Protein AF-C1GND6-F1 (afdb_monomer)

Sequence (91 aa):
MAVSMPRYDQDRLGTIFRASPRQSDVIIVADAVTKQDGPRLAVTRGQVRGQAGSSRYLCSELSSNGRDIALSDYVGSQKDFQNEEYENYRK

Foldseek 3Di:
DCCVDPVNPVVVVVDDDDPQLLPDQEAEAEAADDPVCLLVVVVSVCSNVVDPPRNGYYHYDDHPPVPGDTVVRSVVVCVPPPPPVNVVVVD

pLDDT: mean 70.05, std 13.74, range [38.41, 88.88]

Nearest PDB structures (foldseek):
  1utb-assembly1_B-2  TM=3.482E-01  e=4.270E+00  Burkholderia sp. DNT
  5e3i-assembly1_B  TM=3.252E-01  e=5.215E+00  Acinetobacter baumannii
  6e4d-assembly1_A  TM=4.086E-01  e=7.278E+00  Mycobacterium tuberculosis

Secondary structure (DSSP, 8-state):
--TTSTTS-GGGGT----SSGGG-SEEEE-S---TTTHHHHHHHHHHHHTSTT---EEEEPPPTTS-S--HHHHHHHGGGTTTTTGGGG--

Radius of gyration: 15.03 Å; Cα contacts (8 Å, |Δi|>4): 77; chains: 1; bounding box: 36×27×42 Å

Structure (mmCIF, N/CA/C/O backbone):
data_AF-C1GND6-F1
#
_entry.id   AF-C1GND6-F1
#
loop_
_atom_site.group_PDB
_atom_site.id
_atom_site.type_symbol
_atom_site.label_atom_id
_atom_site.label_alt_id
_atom_site.label_comp_id
_atom_site.label_asym_id
_atom_site.label_entity_id
_atom_site.label_seq_id
_atom_site.pdbx_PDB_ins_code
_atom_site.Cartn_x
_atom_site.Cartn_y
_atom_site.Cartn_z
_atom_site.occupancy
_atom_site.B_iso_or_equiv
_atom_site.auth_seq_id
_atom_site.auth_comp_id
_atom_site.auth_asym_id
_atom_site.auth_atom_id
_atom_site.pdbx_PDB_model_num
ATOM 1 N N . MET A 1 1 ? 8.507 9.168 -7.824 1.00 75.12 1 MET A N 1
ATOM 2 C CA . MET A 1 1 ? 8.218 7.828 -8.384 1.00 75.12 1 MET A CA 1
ATOM 3 C C . MET A 1 1 ? 9.283 7.468 -9.414 1.00 75.12 1 MET A C 1
ATOM 5 O O . MET A 1 1 ? 9.149 7.836 -10.570 1.00 75.12 1 MET A O 1
ATOM 9 N N . ALA A 1 2 ? 10.369 6.819 -8.984 1.00 82.81 2 ALA A N 1
ATOM 10 C CA . ALA A 1 2 ? 11.448 6.376 -9.882 1.00 82.81 2 ALA A CA 1
ATOM 11 C C . ALA A 1 2 ? 11.282 4.912 -10.331 1.00 82.81 2 ALA A C 1
ATOM 13 O O . ALA A 1 2 ? 11.747 4.526 -11.397 1.00 82.81 2 ALA A O 1
ATOM 14 N N . VAL A 1 3 ? 10.590 4.116 -9.514 1.00 82.25 3 VAL A N 1
ATOM 15 C CA . VAL A 1 3 ? 10.405 2.668 -9.674 1.00 82.25 3 VAL A CA 1
ATOM 16 C C . VAL A 1 3 ? 9.373 2.285 -10.752 1.00 82.25 3 VAL A C 1
ATOM 18 O O . VAL A 1 3 ? 9.236 1.114 -11.052 1.00 82.25 3 VAL A O 1
ATOM 21 N N . SER A 1 4 ? 8.675 3.245 -11.366 1.00 82.38 4 SER A N 1
ATOM 22 C CA . SER A 1 4 ? 7.823 3.018 -12.548 1.00 82.38 4 SER A CA 1
ATOM 23 C C . SER A 1 4 ? 8.419 3.601 -13.840 1.00 82.38 4 SER A C 1
ATOM 25 O O . SER A 1 4 ? 7.759 3.638 -14.875 1.00 82.38 4 SER A O 1
ATOM 27 N N . MET A 1 5 ? 9.649 4.123 -13.788 1.00 85.56 5 MET A N 1
ATOM 28 C CA . MET A 1 5 ? 10.338 4.679 -14.957 1.00 85.56 5 MET A CA 1
ATOM 29 C C . MET A 1 5 ? 11.004 3.558 -15.770 1.00 85.56 5 MET A C 1
ATOM 31 O O . MET A 1 5 ? 11.368 2.544 -15.191 1.00 85.56 5 MET A O 1
ATOM 35 N N . PRO A 1 6 ? 11.313 3.745 -17.069 1.00 80.94 6 PRO A N 1
ATOM 36 C CA . PRO A 1 6 ? 11.814 2.670 -17.944 1.00 80.94 6 PRO A CA 1
ATOM 37 C C . PRO A 1 6 ? 13.072 1.940 -17.450 1.00 80.94 6 PRO A C 1
ATOM 39 O O . PRO A 1 6 ? 13.339 0.811 -17.845 1.00 80.94 6 PRO A O 1
ATOM 42 N N . ARG A 1 7 ? 13.878 2.590 -16.598 1.00 84.06 7 ARG A N 1
ATOM 43 C CA . ARG A 1 7 ? 15.054 1.961 -15.976 1.00 84.06 7 ARG A CA 1
ATOM 44 C C . ARG A 1 7 ? 14.686 0.876 -14.961 1.00 84.06 7 ARG A C 1
ATOM 46 O O . ARG A 1 7 ? 15.453 -0.065 -14.792 1.00 84.06 7 ARG A O 1
ATOM 53 N N . TYR A 1 8 ? 13.547 1.024 -14.298 1.00 78.25 8 TYR A N 1
ATOM 54 C CA . TYR A 1 8 ? 13.008 0.116 -13.297 1.00 78.25 8 TYR A CA 1
ATOM 55 C C . TYR A 1 8 ? 11.557 -0.147 -13.684 1.00 78.25 8 TYR A C 1
ATOM 57 O O . TYR A 1 8 ? 10.648 0.531 -13.232 1.00 78.25 8 TYR A O 1
ATOM 65 N N . ASP A 1 9 ? 11.353 -1.062 -14.621 1.00 79.56 9 ASP A N 1
ATOM 66 C CA . ASP A 1 9 ? 10.026 -1.331 -15.156 1.00 79.56 9 ASP A CA 1
ATOM 67 C C . ASP A 1 9 ? 9.260 -2.292 -14.233 1.00 79.56 9 ASP A C 1
ATOM 69 O O . ASP A 1 9 ? 9.483 -3.506 -14.248 1.00 79.56 9 ASP A O 1
ATOM 73 N N . GLN A 1 10 ? 8.382 -1.741 -13.395 1.00 83.12 10 GLN A N 1
ATOM 74 C CA . GLN A 1 10 ? 7.512 -2.513 -12.504 1.00 83.12 10 GLN A CA 1
ATOM 75 C C . GLN A 1 10 ? 6.549 -3.445 -13.246 1.00 83.12 10 GLN A C 1
ATOM 77 O O . GLN A 1 10 ? 6.236 -4.521 -12.720 1.00 83.12 10 GLN A O 1
ATOM 82 N N . ASP A 1 11 ? 6.138 -3.095 -14.469 1.00 83.19 11 ASP A N 1
ATOM 83 C CA . ASP A 1 11 ? 5.250 -3.944 -15.266 1.00 83.19 11 ASP A CA 1
ATOM 84 C C . ASP A 1 11 ? 5.961 -5.242 -15.664 1.00 83.19 11 ASP A C 1
ATOM 86 O O . ASP A 1 11 ? 5.336 -6.303 -15.739 1.00 83.19 11 ASP A O 1
ATOM 90 N N . ARG A 1 12 ? 7.295 -5.215 -15.786 1.00 82.44 12 ARG A N 1
ATOM 91 C CA . ARG A 1 12 ? 8.107 -6.417 -16.020 1.00 82.44 12 ARG A CA 1
ATOM 92 C C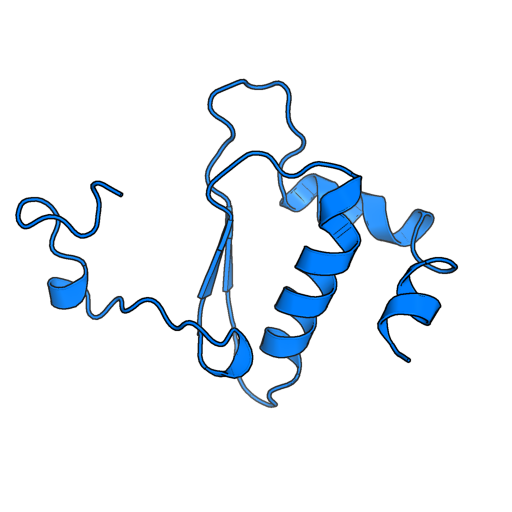 . ARG A 1 12 ? 8.054 -7.416 -14.864 1.00 82.44 12 ARG A C 1
ATOM 94 O O . ARG A 1 12 ? 8.217 -8.613 -15.087 1.00 82.44 12 ARG A O 1
ATOM 101 N N . LEU A 1 13 ? 7.836 -6.939 -13.639 1.00 83.38 13 LEU A N 1
ATOM 102 C CA . LEU A 1 13 ? 7.664 -7.769 -12.443 1.00 83.38 13 LEU A CA 1
ATOM 103 C C . LEU A 1 13 ? 6.184 -8.098 -12.173 1.00 83.38 13 LEU A C 1
ATOM 105 O O . LEU A 1 13 ? 5.870 -8.692 -11.144 1.00 83.38 13 LEU A O 1
ATOM 109 N N . GLY A 1 14 ? 5.268 -7.697 -13.063 1.00 84.25 14 GLY A N 1
ATOM 110 C CA . GLY A 1 14 ? 3.823 -7.874 -12.896 1.00 84.25 14 GLY A CA 1
ATOM 111 C C . GLY A 1 14 ? 3.222 -7.027 -11.770 1.00 84.25 14 GLY A C 1
ATOM 112 O O . GLY A 1 14 ? 2.125 -7.319 -11.297 1.00 84.25 14 GLY A O 1
ATOM 113 N N . THR A 1 15 ? 3.935 -5.996 -11.307 1.00 87.31 15 THR A N 1
ATOM 114 C CA . THR A 1 15 ? 3.504 -5.154 -10.187 1.00 87.31 15 THR A CA 1
ATOM 115 C C . THR A 1 15 ? 2.761 -3.935 -10.714 1.00 87.31 15 THR A C 1
ATOM 117 O O . THR A 1 15 ? 3.361 -3.070 -11.336 1.00 87.31 15 THR A O 1
ATOM 120 N N . ILE A 1 16 ? 1.459 -3.846 -10.430 1.00 88.00 16 ILE A N 1
ATOM 121 C CA . ILE A 1 16 ? 0.593 -2.765 -10.918 1.00 88.00 16 ILE A CA 1
ATOM 122 C C . ILE A 1 16 ? -0.077 -2.076 -9.731 1.00 88.00 16 ILE A C 1
ATOM 124 O O . ILE A 1 16 ? -0.749 -2.722 -8.923 1.00 88.00 16 ILE A O 1
ATOM 128 N N . PHE A 1 17 ? 0.045 -0.750 -9.645 1.00 88.31 17 PHE A N 1
ATOM 129 C CA . PHE A 1 17 ? -0.659 0.022 -8.625 1.00 88.31 17 PHE A CA 1
ATOM 130 C C . PHE A 1 17 ? -2.172 0.015 -8.876 1.00 88.31 17 PHE A C 1
ATOM 132 O O . PHE A 1 17 ? -2.654 0.360 -9.956 1.00 88.31 17 PHE A O 1
ATOM 139 N N . ARG A 1 18 ? -2.941 -0.364 -7.851 1.00 88.88 18 ARG A N 1
ATOM 140 C CA . ARG A 1 18 ? -4.409 -0.325 -7.861 1.00 88.88 18 ARG A CA 1
ATOM 141 C C . ARG A 1 18 ? -4.881 0.834 -6.994 1.00 88.88 18 ARG A C 1
ATOM 143 O O . ARG A 1 18 ? -4.479 0.945 -5.842 1.00 88.88 18 ARG A O 1
ATOM 150 N N . ALA A 1 19 ? -5.782 1.656 -7.528 1.00 88.00 19 ALA A N 1
ATOM 151 C CA . ALA A 1 19 ? -6.356 2.780 -6.785 1.00 88.00 19 ALA A CA 1
ATOM 152 C C . ALA A 1 19 ? -7.241 2.324 -5.611 1.00 88.00 19 ALA A C 1
ATOM 154 O O . ALA A 1 19 ? -7.375 3.029 -4.616 1.00 88.00 19 ALA A O 1
ATOM 155 N N . SER A 1 2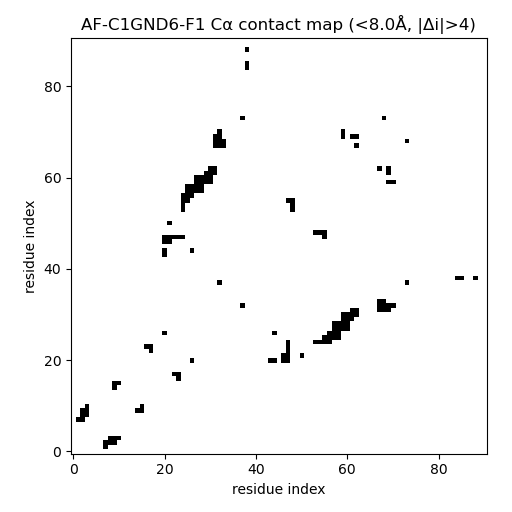0 ? -7.859 1.144 -5.728 1.00 88.31 20 SER A N 1
ATOM 156 C CA . SER A 1 20 ? -8.704 0.586 -4.678 1.00 88.31 20 SER A CA 1
ATOM 157 C C . SER A 1 20 ? -7.927 -0.419 -3.821 1.00 88.31 20 SER A C 1
ATOM 159 O O . SER A 1 20 ? -7.495 -1.444 -4.358 1.00 88.31 20 SER A O 1
ATOM 161 N N . PRO A 1 21 ? -7.863 -0.230 -2.488 1.00 83.75 21 PRO A N 1
ATOM 162 C CA . PRO A 1 21 ? -7.259 -1.196 -1.568 1.00 83.75 21 PRO A CA 1
ATOM 163 C C . PRO A 1 21 ? -7.940 -2.567 -1.633 1.00 83.75 21 PRO A C 1
ATOM 165 O O . PRO A 1 21 ? -7.340 -3.614 -1.419 1.00 83.75 21 PRO A O 1
ATOM 168 N N . ARG A 1 22 ? -9.229 -2.606 -1.980 1.00 83.38 22 ARG A N 1
ATOM 169 C CA . ARG A 1 22 ? -9.968 -3.868 -2.095 1.00 83.38 22 ARG A CA 1
ATOM 170 C C . ARG A 1 22 ? -9.400 -4.759 -3.198 1.00 83.38 22 ARG A C 1
ATOM 172 O O . ARG A 1 22 ? -9.444 -5.970 -3.048 1.00 83.38 22 ARG A O 1
ATOM 179 N N . GLN A 1 23 ? -8.845 -4.175 -4.253 1.00 85.56 23 GLN A N 1
ATOM 180 C CA . GLN A 1 23 ? -8.292 -4.900 -5.398 1.00 85.56 23 GLN A CA 1
ATOM 181 C C . GLN A 1 23 ? -6.766 -5.084 -5.324 1.00 85.56 23 GLN A C 1
ATOM 183 O O . GLN A 1 23 ? -6.193 -5.652 -6.248 1.00 85.56 23 GLN A O 1
ATOM 188 N N . SER A 1 24 ? -6.096 -4.568 -4.286 1.00 84.25 24 SER A N 1
ATOM 189 C CA . SER A 1 24 ? -4.636 -4.626 -4.151 1.00 84.25 24 SER A CA 1
ATOM 190 C C . SER A 1 24 ? -4.188 -5.752 -3.224 1.00 84.25 24 SER A C 1
ATOM 192 O O . SER A 1 24 ? -4.678 -5.846 -2.096 1.00 84.25 24 SER A O 1
ATOM 194 N N . ASP A 1 25 ? -3.189 -6.528 -3.639 1.00 83.94 25 ASP A N 1
ATOM 195 C CA . ASP A 1 25 ? -2.622 -7.620 -2.832 1.00 83.94 25 ASP A CA 1
ATOM 196 C C . ASP A 1 25 ? -1.621 -7.148 -1.775 1.00 83.94 25 ASP A C 1
ATOM 198 O O . ASP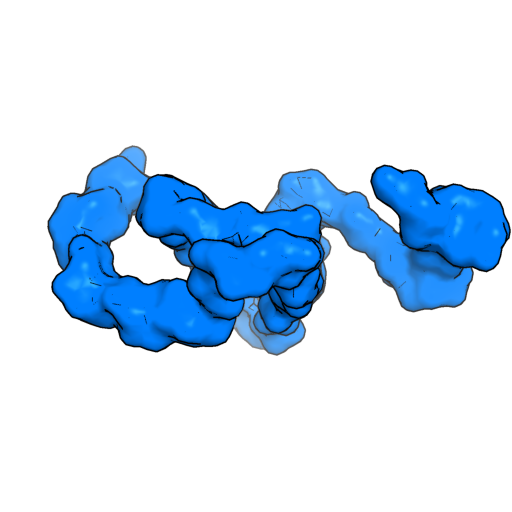 A 1 25 ? -1.457 -7.774 -0.725 1.00 83.94 25 ASP A O 1
ATOM 202 N N . VAL A 1 26 ? -0.974 -6.014 -2.035 1.00 83.88 26 VAL A N 1
ATOM 203 C CA . VAL A 1 26 ? 0.036 -5.417 -1.163 1.00 83.88 26 VAL A CA 1
ATOM 204 C C . VAL A 1 26 ? -0.293 -3.944 -0.948 1.00 83.88 26 VAL A C 1
ATOM 206 O O . VAL A 1 26 ? -0.634 -3.239 -1.897 1.00 83.88 26 VAL A O 1
ATOM 209 N N . ILE A 1 27 ? -0.173 -3.475 0.295 1.00 85.31 27 ILE A N 1
ATOM 210 C CA . ILE A 1 27 ? -0.109 -2.042 0.608 1.00 85.31 27 ILE A CA 1
ATOM 211 C C . ILE A 1 27 ? 1.356 -1.688 0.848 1.00 85.31 27 ILE A C 1
ATOM 213 O O . ILE A 1 27 ? 2.008 -2.317 1.683 1.00 85.31 27 ILE A O 1
ATOM 217 N N . ILE A 1 28 ? 1.844 -0.663 0.151 1.00 86.25 28 ILE A N 1
ATOM 218 C CA . ILE A 1 28 ? 3.154 -0.059 0.398 1.00 86.25 28 ILE A CA 1
ATOM 219 C C . ILE A 1 28 ? 2.925 1.298 1.060 1.00 86.25 28 ILE A C 1
ATOM 221 O O . ILE A 1 28 ? 2.210 2.139 0.517 1.00 86.25 28 ILE A O 1
ATOM 225 N N . VAL A 1 29 ? 3.515 1.502 2.235 1.00 81.19 29 VAL A N 1
ATOM 226 C CA . VAL A 1 29 ? 3.543 2.799 2.919 1.00 81.19 29 VAL A CA 1
ATOM 227 C C . VAL A 1 29 ? 4.914 3.412 2.667 1.00 81.19 29 VAL A C 1
ATOM 229 O O . VAL A 1 29 ? 5.908 2.930 3.204 1.00 81.19 29 VAL A O 1
ATOM 232 N N . ALA A 1 30 ? 4.955 4.412 1.789 1.00 80.81 30 ALA A N 1
ATOM 233 C CA . ALA A 1 30 ? 6.186 4.985 1.244 1.00 80.81 30 ALA A CA 1
ATOM 234 C C . ALA A 1 30 ? 6.505 6.374 1.826 1.00 80.81 30 ALA A C 1
ATOM 236 O O . ALA A 1 30 ? 6.839 7.289 1.079 1.00 80.81 30 ALA A O 1
ATOM 237 N N . ASP A 1 31 ? 6.333 6.535 3.140 1.00 77.62 31 ASP A N 1
ATOM 238 C CA . ASP A 1 31 ? 6.844 7.660 3.930 1.00 77.62 31 ASP A CA 1
ATOM 239 C C . ASP A 1 31 ? 6.650 7.366 5.431 1.00 77.62 31 ASP A C 1
ATOM 241 O O . ASP A 1 31 ? 6.078 6.343 5.828 1.00 77.62 31 ASP A O 1
ATOM 245 N N . ALA A 1 32 ? 7.092 8.300 6.262 1.00 76.69 32 ALA A N 1
ATOM 246 C CA . ALA A 1 32 ? 6.723 8.429 7.656 1.00 76.69 32 ALA A CA 1
ATOM 247 C C . ALA A 1 32 ? 5.204 8.373 7.886 1.00 76.69 32 ALA A C 1
ATOM 249 O O . ALA A 1 32 ? 4.422 9.025 7.194 1.00 76.69 32 ALA A O 1
ATOM 250 N N . VAL A 1 33 ? 4.789 7.647 8.926 1.00 74.50 33 VAL A N 1
ATOM 251 C CA . VAL A 1 33 ? 3.393 7.613 9.376 1.00 74.50 33 VAL A CA 1
ATOM 252 C C . VAL A 1 33 ? 3.267 8.405 10.662 1.00 74.50 33 VAL A C 1
ATOM 254 O O . VAL A 1 33 ? 3.903 8.082 11.667 1.00 74.50 33 VAL A O 1
ATOM 257 N N . THR A 1 34 ? 2.422 9.434 10.647 1.00 72.75 34 THR A N 1
ATOM 258 C CA . THR A 1 34 ? 2.140 10.216 11.850 1.00 72.75 34 THR A CA 1
ATOM 259 C C . THR A 1 34 ? 1.032 9.571 12.680 1.00 72.75 34 THR A C 1
ATOM 261 O O . THR A 1 34 ? 0.240 8.756 12.197 1.00 72.75 34 THR A O 1
ATOM 264 N N . LYS A 1 35 ? 0.914 9.989 13.946 1.00 74.44 35 LYS A N 1
ATOM 265 C CA . LYS A 1 35 ? -0.146 9.504 14.842 1.00 74.44 35 LYS A CA 1
ATOM 266 C C . LYS A 1 35 ? -1.563 9.791 14.315 1.00 74.44 35 LYS A C 1
ATOM 268 O O . LYS A 1 35 ? -2.508 9.071 14.618 1.00 74.44 35 LYS A O 1
ATOM 273 N N . GLN A 1 36 ? -1.708 10.813 13.477 1.00 78.19 36 GLN A N 1
ATOM 274 C CA . GLN A 1 36 ? -2.989 11.192 12.890 1.00 78.19 36 GLN A CA 1
ATOM 275 C C . GLN A 1 36 ? -3.395 10.304 11.699 1.00 78.19 36 GLN A C 1
ATOM 277 O O . GLN A 1 36 ? -4.581 10.177 11.401 1.00 78.19 36 GLN A O 1
ATOM 282 N N . ASP A 1 37 ? -2.439 9.655 11.029 1.00 80.25 37 ASP A N 1
ATOM 283 C CA . ASP A 1 37 ? -2.706 8.804 9.859 1.00 80.25 37 ASP A CA 1
ATOM 284 C C . ASP A 1 37 ? -3.119 7.379 10.237 1.00 80.25 37 ASP A C 1
ATOM 286 O O . ASP A 1 37 ? -3.688 6.640 9.429 1.00 80.25 37 ASP A O 1
ATOM 290 N N . GLY A 1 38 ? -2.885 7.010 11.495 1.00 77.12 38 GLY A N 1
ATOM 291 C CA . GLY A 1 38 ? -3.195 5.701 12.050 1.00 77.12 38 GLY A CA 1
ATOM 292 C C . GLY A 1 38 ? -4.581 5.147 11.725 1.00 77.12 38 GLY A C 1
ATOM 293 O O . GLY A 1 38 ? -4.660 4.034 11.191 1.00 77.12 38 GLY A O 1
ATOM 294 N N . PRO A 1 39 ? -5.666 5.899 11.997 1.00 76.00 39 PRO A N 1
ATOM 295 C CA . PRO A 1 39 ? -7.024 5.461 11.693 1.00 76.00 39 PRO A CA 1
ATOM 296 C C . PRO A 1 39 ? -7.227 5.163 10.204 1.00 76.00 39 PRO A C 1
ATOM 298 O O . PRO A 1 39 ? -7.761 4.113 9.844 1.00 76.00 39 PRO A O 1
ATOM 301 N N . ARG A 1 40 ? -6.725 6.029 9.314 1.00 81.50 40 ARG A N 1
ATOM 302 C CA . ARG A 1 40 ? -6.860 5.853 7.857 1.00 81.50 40 ARG A CA 1
ATOM 303 C C . ARG A 1 40 ? -6.139 4.601 7.372 1.00 81.50 40 ARG A C 1
ATOM 305 O O . ARG A 1 40 ? -6.661 3.857 6.536 1.00 81.50 40 ARG A O 1
ATOM 312 N N . LEU A 1 41 ? -4.956 4.336 7.919 1.00 79.62 41 LEU A N 1
ATOM 313 C CA . LEU A 1 41 ? -4.140 3.189 7.537 1.00 79.62 41 LEU A CA 1
ATOM 314 C C . LEU A 1 41 ? -4.760 1.871 8.009 1.00 79.62 41 LEU A C 1
ATOM 316 O O . LEU A 1 41 ? -4.737 0.871 7.289 1.00 79.62 41 LEU A O 1
ATOM 320 N N . ALA A 1 42 ? -5.396 1.881 9.177 1.00 77.88 42 ALA A N 1
ATOM 321 C CA . ALA A 1 42 ? -6.131 0.736 9.683 1.00 77.88 42 ALA A CA 1
ATOM 322 C C . ALA A 1 42 ? -7.418 0.452 8.907 1.00 77.88 42 ALA A C 1
ATOM 324 O O . ALA A 1 42 ? -7.674 -0.710 8.595 1.00 77.88 42 ALA A O 1
ATOM 325 N N . VAL A 1 43 ? -8.178 1.483 8.518 1.00 81.88 43 VAL A N 1
ATOM 326 C CA . VAL A 1 43 ? -9.330 1.324 7.615 1.00 81.88 43 VAL A CA 1
ATOM 327 C C . VAL A 1 43 ? -8.875 0.726 6.285 1.00 81.88 43 VAL A C 1
ATOM 329 O O . VAL A 1 43 ? -9.453 -0.255 5.822 1.00 81.88 43 VAL A O 1
ATOM 332 N N . THR A 1 44 ? -7.794 1.245 5.704 1.00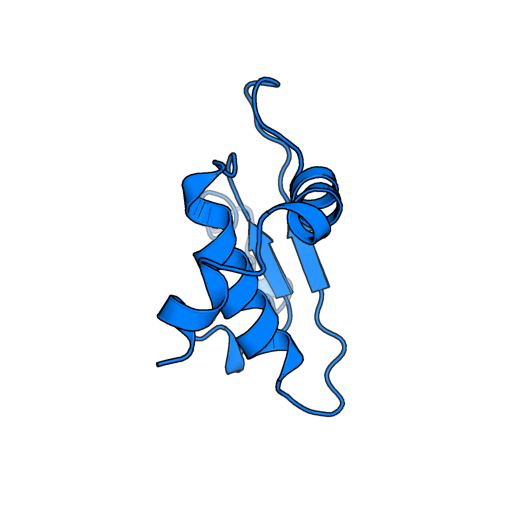 83.00 44 THR A N 1
ATOM 333 C CA . THR A 1 44 ? -7.222 0.740 4.444 1.00 83.00 44 THR A CA 1
ATOM 334 C C . THR A 1 44 ? -6.789 -0.725 4.574 1.00 83.00 44 THR A C 1
ATOM 336 O O . THR A 1 44 ? -7.178 -1.569 3.765 1.00 83.00 44 THR A O 1
ATOM 339 N N . ARG A 1 45 ? -6.072 -1.077 5.651 1.00 78.38 45 ARG A N 1
ATOM 340 C CA . ARG A 1 45 ? -5.699 -2.466 5.974 1.00 78.38 45 ARG A CA 1
ATOM 341 C C . ARG A 1 45 ? -6.924 -3.353 6.215 1.00 78.38 45 ARG A C 1
ATOM 343 O O . ARG A 1 45 ? -6.907 -4.524 5.845 1.00 78.38 45 ARG A O 1
ATOM 350 N N . GLY A 1 46 ? -7.980 -2.818 6.821 1.00 77.62 46 GLY A N 1
ATOM 351 C CA . GLY A 1 46 ? -9.255 -3.498 7.040 1.00 77.62 46 GLY A CA 1
ATOM 352 C C . GLY A 1 46 ? -9.990 -3.789 5.733 1.00 77.62 46 GLY A C 1
ATOM 353 O O . GLY A 1 46 ? -10.456 -4.906 5.537 1.00 77.62 46 GLY A O 1
ATOM 354 N N . GLN A 1 47 ? -10.016 -2.837 4.796 1.00 77.12 47 GLN A N 1
ATOM 355 C CA . GLN A 1 47 ? -10.570 -3.037 3.450 1.00 77.12 47 GLN A CA 1
ATOM 356 C C . GLN A 1 47 ? -9.821 -4.121 2.671 1.00 77.12 47 GLN A C 1
ATOM 358 O O . GLN A 1 47 ? -10.433 -4.848 1.888 1.00 77.12 47 GLN A O 1
ATOM 363 N N . VAL A 1 48 ? -8.514 -4.245 2.913 1.00 73.88 48 VAL A N 1
ATOM 364 C CA . VAL A 1 48 ? -7.681 -5.318 2.367 1.00 73.88 48 VAL A CA 1
ATOM 365 C C . VAL A 1 48 ? -7.980 -6.661 3.043 1.00 73.88 48 VAL A C 1
ATOM 367 O O . VAL A 1 48 ? -8.207 -7.664 2.374 1.00 73.88 48 VAL A O 1
ATOM 370 N N . ARG A 1 49 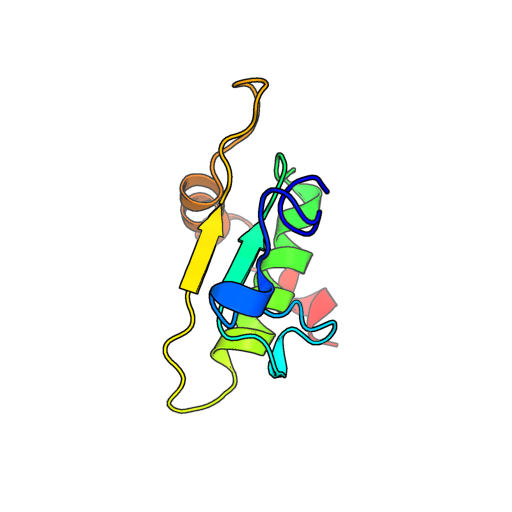? -8.030 -6.709 4.378 1.00 69.38 49 ARG A N 1
ATOM 371 C CA . ARG A 1 49 ? -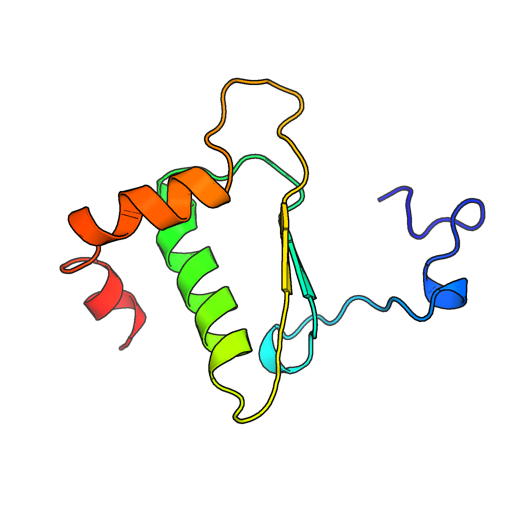8.295 -7.950 5.131 1.00 69.38 49 ARG A CA 1
ATOM 372 C C . ARG A 1 49 ? -9.730 -8.456 5.023 1.00 69.38 49 ARG A C 1
ATOM 374 O O . ARG A 1 49 ? -9.963 -9.638 5.240 1.00 69.38 49 ARG A O 1
ATOM 381 N N . GLY A 1 50 ? -10.680 -7.580 4.712 1.00 67.88 50 GLY A N 1
ATOM 382 C CA . GLY A 1 50 ? -12.105 -7.901 4.643 1.00 67.88 50 GLY A CA 1
ATOM 383 C C . GLY A 1 50 ? -12.495 -8.830 3.493 1.00 67.88 50 GLY A C 1
ATOM 384 O O . GLY A 1 50 ? -13.648 -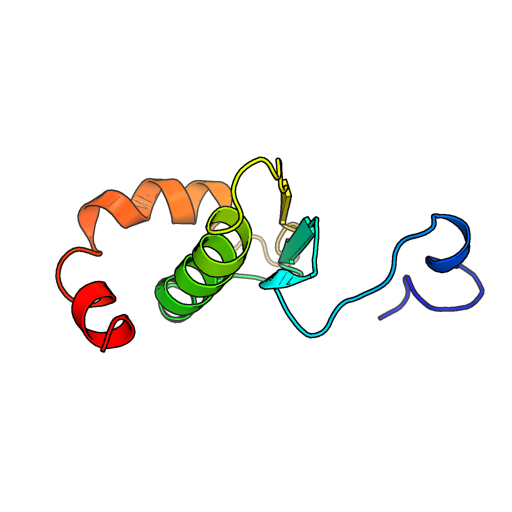9.245 3.426 1.00 67.88 50 GLY A O 1
ATOM 385 N N . GLN A 1 51 ? -11.571 -9.174 2.591 1.00 64.31 51 GLN A N 1
ATOM 386 C CA . GLN A 1 51 ? -11.820 -10.196 1.580 1.00 64.31 51 GLN A CA 1
ATOM 387 C C . GLN A 1 51 ? -11.373 -11.565 2.085 1.00 64.31 51 GLN A C 1
ATOM 389 O O . GLN A 1 51 ? -10.187 -11.814 2.309 1.00 64.31 51 GLN A O 1
ATOM 394 N N . ALA A 1 52 ? -12.352 -12.453 2.261 1.00 59.41 52 ALA A N 1
ATOM 395 C CA . ALA A 1 52 ? -12.132 -13.823 2.695 1.00 59.41 52 ALA A CA 1
ATOM 396 C C . ALA A 1 52 ? -11.115 -14.543 1.787 1.00 59.41 52 ALA A C 1
ATOM 398 O O . ALA A 1 52 ? -11.166 -14.428 0.565 1.00 59.41 52 ALA A O 1
ATOM 399 N N . GLY A 1 53 ? -10.183 -15.280 2.399 1.00 61.28 53 GLY A N 1
ATOM 400 C CA . GLY A 1 53 ? -9.215 -16.131 1.696 1.00 61.28 53 GLY A CA 1
ATOM 401 C C . GLY A 1 53 ? -7.981 -15.428 1.118 1.00 61.28 53 GLY A C 1
ATOM 402 O O . GLY A 1 53 ? -7.114 -16.107 0.577 1.00 61.28 53 GLY A O 1
ATOM 403 N N . SER A 1 54 ? -7.850 -14.103 1.244 1.00 57.44 54 SER A N 1
ATOM 404 C CA . SER A 1 54 ? -6.720 -13.365 0.660 1.00 57.44 54 SER A CA 1
ATOM 405 C C . SER A 1 54 ? -5.627 -13.070 1.696 1.00 57.44 54 SER A C 1
ATOM 407 O O . SER A 1 54 ? -5.817 -12.240 2.588 1.00 57.44 54 SER A O 1
ATOM 409 N N . SER A 1 55 ? -4.462 -13.719 1.576 1.00 57.03 55 SER A N 1
ATOM 410 C CA . SER A 1 55 ? -3.259 -13.342 2.335 1.00 57.03 55 SER A CA 1
ATOM 411 C C . SER A 1 55 ? -2.627 -12.119 1.679 1.00 57.03 55 SER A C 1
ATOM 413 O O . SER A 1 55 ? -2.088 -12.213 0.580 1.00 57.03 55 SER A O 1
ATOM 415 N N . ARG A 1 56 ? -2.746 -10.958 2.328 1.00 70.56 56 ARG A N 1
ATOM 416 C CA . ARG A 1 56 ? -2.323 -9.671 1.767 1.00 70.56 56 ARG A CA 1
ATOM 417 C C . ARG A 1 56 ? -1.308 -8.978 2.662 1.00 70.56 56 ARG A C 1
ATOM 419 O O . ARG A 1 56 ? -1.475 -8.929 3.886 1.00 70.56 56 ARG A O 1
ATOM 426 N N . TYR A 1 57 ? -0.240 -8.488 2.041 1.00 71.06 57 TYR A N 1
ATOM 427 C CA . TYR A 1 57 ? 0.976 -8.051 2.722 1.00 71.06 57 TYR A CA 1
ATOM 428 C C . TYR A 1 57 ? 0.999 -6.535 2.917 1.00 71.06 57 TYR A C 1
ATOM 430 O O . TYR A 1 57 ? 0.468 -5.766 2.117 1.00 71.06 57 TYR A O 1
ATOM 438 N N . LEU A 1 58 ? 1.628 -6.109 4.009 1.00 69.38 58 LEU A N 1
ATOM 439 C CA . LEU A 1 58 ? 1.905 -4.707 4.290 1.00 69.38 58 LEU A CA 1
ATOM 440 C C . LEU A 1 58 ? 3.417 -4.533 4.265 1.00 69.38 58 LEU A C 1
ATOM 442 O O . LEU A 1 58 ? 4.115 -5.171 5.051 1.00 69.38 58 LEU A O 1
ATOM 446 N N . CYS A 1 59 ? 3.900 -3.702 3.351 1.00 69.75 59 CYS A N 1
ATOM 447 C CA . CYS A 1 59 ? 5.304 -3.345 3.241 1.00 69.75 59 CYS A CA 1
ATOM 448 C C . CYS A 1 59 ? 5.458 -1.877 3.649 1.00 69.75 59 CYS A C 1
ATOM 450 O O . CYS A 1 59 ? 4.691 -1.024 3.199 1.00 69.75 59 CYS A O 1
ATOM 452 N N . SER A 1 60 ? 6.414 -1.578 4.520 1.00 70.31 60 SER A N 1
ATOM 453 C CA . SER A 1 60 ? 6.754 -0.205 4.897 1.00 70.31 60 SER A CA 1
ATOM 454 C C . SER A 1 60 ? 8.143 0.120 4.383 1.00 70.31 60 SER A C 1
ATOM 456 O O . SER A 1 60 ? 9.081 -0.629 4.665 1.00 70.31 60 SER A O 1
ATOM 458 N N . GLU A 1 61 ? 8.285 1.238 3.682 1.00 67.38 61 GLU A N 1
ATOM 459 C CA . GLU A 1 61 ? 9.606 1.797 3.422 1.00 67.38 61 GLU A CA 1
ATOM 460 C C . GLU A 1 61 ? 10.093 2.537 4.676 1.00 67.38 61 GLU A C 1
ATOM 462 O O . GLU A 1 61 ? 9.310 3.153 5.402 1.00 67.38 61 GLU A O 1
ATOM 467 N N . LEU A 1 62 ? 11.383 2.404 4.990 1.00 61.53 62 LEU A N 1
ATOM 468 C CA . LEU A 1 62 ? 11.984 3.046 6.158 1.00 61.53 62 LEU A CA 1
ATOM 469 C C . LEU A 1 62 ? 12.009 4.567 5.957 1.00 61.53 62 LEU A C 1
ATOM 471 O O . LEU A 1 62 ? 12.470 5.040 4.919 1.00 61.53 62 LEU A O 1
ATOM 475 N N . SER A 1 63 ? 11.558 5.321 6.967 1.00 63.41 63 SER A N 1
ATOM 476 C CA . SER A 1 63 ? 11.657 6.787 6.973 1.00 63.41 63 SER A CA 1
ATOM 477 C C . SER A 1 63 ? 13.116 7.203 6.783 1.00 63.41 63 SER A C 1
ATOM 479 O O . SER A 1 63 ? 13.996 6.801 7.550 1.00 63.41 63 SER A O 1
ATOM 481 N N . SER A 1 64 ? 13.374 8.052 5.785 1.00 63.56 64 SER A N 1
ATOM 482 C CA . SER A 1 64 ? 14.704 8.606 5.496 1.00 63.56 64 SER A CA 1
ATOM 483 C C . SER A 1 64 ? 15.266 9.465 6.633 1.00 63.56 64 SER A C 1
ATOM 485 O O . SER A 1 64 ? 16.444 9.814 6.624 1.00 63.56 64 SER A O 1
ATOM 487 N N . ASN A 1 65 ? 14.430 9.818 7.613 1.00 63.81 65 ASN A N 1
ATOM 488 C CA . ASN A 1 65 ? 14.709 10.872 8.581 1.00 63.81 65 ASN A CA 1
ATOM 489 C C . ASN A 1 65 ? 15.014 10.313 9.976 1.00 63.81 65 ASN A C 1
ATOM 491 O O . ASN A 1 65 ? 15.426 11.072 10.852 1.00 63.81 65 ASN A O 1
ATOM 495 N N . GLY A 1 66 ? 14.753 9.019 10.209 1.00 59.25 66 GLY A N 1
ATOM 4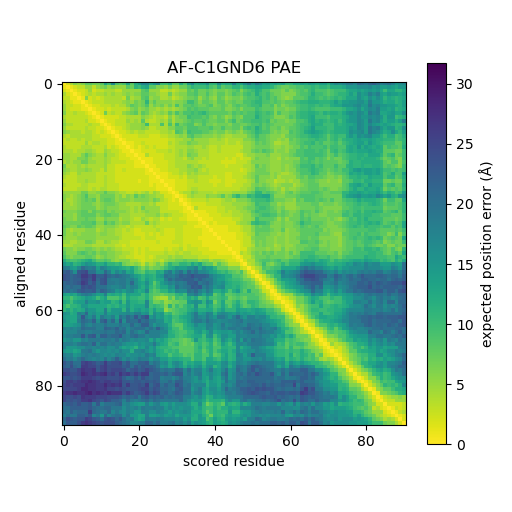96 C CA . GLY A 1 66 ? 14.950 8.336 11.494 1.00 59.25 66 GLY A CA 1
ATOM 497 C C . GLY A 1 66 ? 14.120 8.876 12.668 1.00 59.25 66 GLY A C 1
ATOM 498 O O . GLY A 1 66 ? 14.330 8.450 13.799 1.00 59.25 66 GLY A O 1
ATOM 499 N N . ARG A 1 67 ? 13.204 9.825 12.431 1.00 56.41 67 ARG A N 1
ATOM 500 C CA . ARG A 1 67 ? 12.378 10.470 13.469 1.00 56.41 67 ARG A CA 1
ATOM 501 C C . ARG A 1 67 ? 10.962 9.909 13.562 1.00 56.41 67 ARG A C 1
ATOM 503 O O . ARG A 1 67 ? 10.225 10.291 14.466 1.00 56.41 67 ARG A O 1
ATOM 510 N N . ASP A 1 68 ? 10.607 8.996 12.666 1.00 57.81 68 ASP A N 1
ATOM 511 C CA . ASP A 1 68 ? 9.242 8.509 12.517 1.00 57.81 68 ASP A CA 1
ATOM 512 C C . ASP A 1 68 ? 9.130 7.041 12.920 1.00 57.81 68 ASP A C 1
ATOM 514 O O . ASP A 1 68 ? 10.037 6.237 12.700 1.00 57.81 68 ASP A O 1
ATOM 518 N N . ILE A 1 69 ? 8.000 6.714 13.542 1.00 56.69 69 ILE A N 1
ATOM 519 C CA . ILE A 1 69 ? 7.713 5.403 14.120 1.00 56.69 69 ILE A CA 1
ATOM 520 C C . ILE A 1 69 ? 7.544 4.402 12.971 1.00 56.69 69 ILE A C 1
ATOM 522 O O . ILE A 1 69 ? 6.755 4.641 12.053 1.00 56.69 69 ILE A O 1
ATOM 526 N N . ALA A 1 70 ? 8.264 3.276 13.008 1.00 57.22 70 ALA A N 1
ATOM 527 C CA . ALA A 1 70 ? 8.089 2.235 12.005 1.00 57.22 70 ALA A CA 1
ATOM 528 C C . ALA A 1 70 ? 6.638 1.732 12.031 1.00 57.22 70 ALA A C 1
ATOM 530 O O . ALA A 1 70 ? 6.023 1.603 13.091 1.00 57.22 70 ALA A O 1
ATOM 531 N N . LEU A 1 71 ? 6.066 1.423 10.865 1.00 61.69 71 LEU A N 1
ATOM 532 C CA . LEU A 1 71 ? 4.672 0.979 10.760 1.00 61.69 71 LEU A CA 1
ATOM 533 C C . LEU A 1 71 ? 4.364 -0.228 11.670 1.00 61.69 71 LEU A C 1
ATOM 535 O O . LEU A 1 71 ? 3.259 -0.348 12.201 1.00 61.69 71 LEU A O 1
ATOM 539 N N . SER A 1 72 ? 5.347 -1.114 11.860 1.00 57.81 72 SER A N 1
ATOM 540 C CA . SER A 1 72 ? 5.286 -2.232 12.809 1.00 57.81 72 SER A CA 1
ATOM 541 C C . SER A 1 72 ? 5.000 -1.768 14.234 1.00 57.81 72 SER A C 1
ATOM 543 O O . SER A 1 72 ? 4.119 -2.312 14.902 1.00 57.81 72 SER A O 1
ATOM 545 N N . ASP A 1 73 ? 5.701 -0.728 14.664 1.00 56.91 73 ASP A N 1
ATOM 546 C CA . ASP A 1 73 ? 5.667 -0.185 16.018 1.00 56.91 73 ASP A CA 1
ATOM 547 C C . ASP A 1 73 ? 4.358 0.586 16.229 1.00 56.91 73 ASP A C 1
ATOM 549 O O . ASP A 1 73 ? 3.733 0.520 17.291 1.00 56.91 73 ASP A O 1
ATOM 553 N N . TYR A 1 74 ? 3.861 1.218 15.162 1.00 59.62 74 TYR A N 1
ATOM 554 C CA . TYR A 1 74 ? 2.570 1.892 15.147 1.00 59.62 74 TYR A CA 1
ATOM 555 C C . TYR A 1 74 ? 1.383 0.924 15.312 1.00 59.62 74 TYR A C 1
ATOM 557 O O . TYR A 1 74 ? 0.413 1.222 16.010 1.00 59.62 74 TYR A O 1
ATOM 565 N N . VAL A 1 75 ? 1.444 -0.264 14.698 1.00 56.47 75 VAL A N 1
ATOM 566 C CA . VAL A 1 75 ? 0.394 -1.294 14.829 1.00 56.47 75 VAL A CA 1
ATOM 567 C C . VAL A 1 75 ? 0.398 -1.930 16.226 1.00 56.47 75 VAL A C 1
ATOM 569 O O . VAL A 1 75 ? -0.670 -2.282 16.727 1.00 56.47 75 VAL A O 1
ATOM 572 N N . GLY A 1 76 ? 1.564 -2.037 16.874 1.00 52.22 76 GLY A N 1
ATOM 573 C CA . GLY A 1 76 ? 1.683 -2.498 18.261 1.00 52.22 76 GLY A CA 1
ATOM 574 C C . GLY A 1 76 ? 1.092 -1.512 19.273 1.00 52.22 76 GLY A C 1
ATOM 575 O O . GLY A 1 76 ? 0.325 -1.918 20.142 1.00 52.22 76 GLY A O 1
ATOM 576 N N . SER A 1 77 ? 1.373 -0.215 19.111 1.00 48.34 77 SER A N 1
ATOM 577 C CA . SER A 1 77 ? 0.925 0.847 20.028 1.00 48.34 77 SER A CA 1
ATOM 578 C C . SER A 1 77 ? -0.570 1.193 19.925 1.00 48.34 77 SER A C 1
ATOM 580 O O . SER A 1 77 ? -1.096 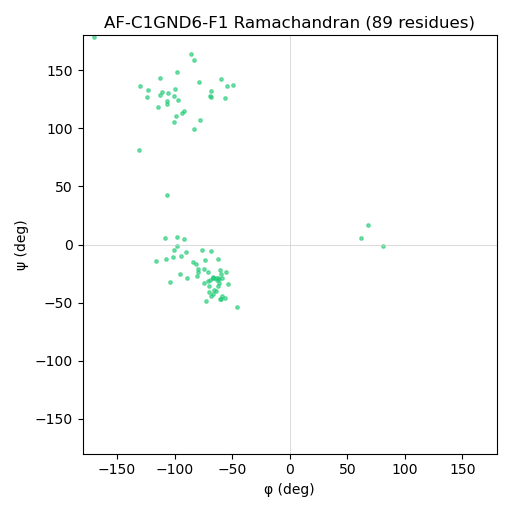1.892 20.790 1.00 48.34 77 SER A O 1
ATOM 582 N N . GLN A 1 78 ? -1.274 0.748 18.880 1.00 49.72 78 GLN A N 1
ATOM 583 C CA . GLN A 1 78 ? -2.668 1.140 18.643 1.00 49.72 78 GLN A CA 1
ATOM 584 C C . GLN A 1 78 ? -3.715 0.360 19.443 1.00 49.72 78 GLN A C 1
ATOM 586 O O . GLN A 1 78 ? -4.839 0.845 19.557 1.00 49.72 78 GLN A O 1
ATOM 591 N N . LYS A 1 79 ? -3.382 -0.801 20.025 1.00 49.25 79 LYS A N 1
ATOM 592 C CA . LYS A 1 79 ? -4.340 -1.534 20.876 1.00 49.25 79 LYS A CA 1
ATOM 593 C C . LYS A 1 79 ? -4.799 -0.722 22.094 1.00 49.25 79 LYS A C 1
ATOM 595 O O . LYS A 1 79 ? -5.894 -0.973 22.583 1.00 49.25 79 LYS A O 1
ATOM 600 N N . ASP A 1 80 ? -4.022 0.282 22.498 1.00 38.41 80 ASP A N 1
ATOM 601 C CA . ASP A 1 80 ? -4.258 1.023 23.738 1.00 38.41 80 ASP A CA 1
ATOM 602 C C . ASP A 1 80 ? -4.934 2.393 23.534 1.00 38.41 80 ASP A C 1
ATOM 604 O O . ASP A 1 80 ? -5.388 2.992 24.502 1.00 38.41 80 ASP A O 1
ATOM 608 N N . PHE A 1 81 ? -5.046 2.900 22.296 1.00 44.09 81 PHE A N 1
ATOM 609 C CA . PHE A 1 81 ? -5.597 4.246 22.026 1.00 44.09 81 PHE A CA 1
ATOM 610 C C . PHE A 1 81 ? -6.903 4.239 21.205 1.00 44.09 81 PHE A C 1
ATOM 612 O O . PHE A 1 81 ? -7.587 5.254 21.130 1.00 44.09 81 PHE A O 1
ATOM 619 N N . GLN A 1 82 ? -7.261 3.113 20.572 1.00 47.12 82 GLN A N 1
ATOM 620 C CA . GLN A 1 82 ? -8.225 3.076 19.459 1.00 47.12 82 GLN A CA 1
ATOM 621 C C . GLN A 1 82 ? -9.675 2.700 19.788 1.00 47.12 82 GLN A C 1
ATOM 623 O O . GLN A 1 82 ? -10.481 2.577 18.870 1.00 47.12 82 GLN A O 1
ATOM 628 N N . ASN A 1 83 ? -10.066 2.540 21.052 1.00 50.94 83 ASN A N 1
ATOM 629 C CA . ASN A 1 83 ? -11.460 2.168 21.334 1.00 50.94 83 ASN A CA 1
ATOM 630 C C . ASN A 1 83 ? -12.459 3.330 21.143 1.00 50.94 83 ASN A C 1
ATOM 632 O O . ASN A 1 83 ? -13.632 3.060 20.912 1.00 50.94 83 ASN A O 1
ATOM 636 N N . GLU A 1 84 ? -12.023 4.597 21.172 1.00 52.53 84 GLU A N 1
ATOM 637 C CA . GLU A 1 84 ? -12.944 5.750 21.103 1.00 52.53 84 GLU A CA 1
ATOM 638 C C . GLU A 1 84 ? -12.992 6.465 19.734 1.00 52.53 84 GLU A C 1
ATOM 640 O O . GLU A 1 84 ? -14.062 6.916 19.332 1.00 52.53 84 GLU A O 1
ATOM 645 N N . GLU A 1 85 ? -11.901 6.526 18.955 1.00 51.56 85 GLU A N 1
ATOM 646 C CA . GLU A 1 85 ? -11.913 7.179 17.625 1.00 51.56 85 GLU A CA 1
ATOM 647 C C . GLU A 1 85 ? -12.299 6.244 16.460 1.00 51.56 85 GLU A C 1
ATOM 649 O O . GLU A 1 85 ? -12.884 6.710 15.477 1.00 51.56 85 GLU A O 1
ATOM 654 N N . TYR A 1 86 ? -12.037 4.929 16.538 1.00 49.41 86 TYR A N 1
ATOM 655 C CA . TYR A 1 86 ? -12.406 3.989 15.457 1.00 49.41 86 TYR A CA 1
ATOM 656 C C . TYR A 1 86 ? -13.917 3.830 15.278 1.00 49.41 86 TYR A C 1
ATOM 658 O O . TYR A 1 86 ? -14.369 3.585 14.159 1.00 49.41 86 TYR A O 1
ATOM 666 N N . GLU A 1 87 ? -14.708 3.997 16.340 1.00 52.94 87 GLU A N 1
ATOM 667 C CA . GLU A 1 87 ? -16.176 3.974 16.264 1.00 52.94 87 GLU A CA 1
ATOM 668 C C . GLU A 1 87 ? -16.729 5.107 15.377 1.00 52.94 87 GLU A C 1
ATOM 670 O O . GLU A 1 87 ? -17.744 4.926 14.705 1.00 52.94 87 GLU A O 1
ATOM 675 N N . ASN A 1 88 ? -16.030 6.245 15.278 1.00 53.66 88 ASN A N 1
ATOM 676 C CA . ASN A 1 88 ? -16.448 7.368 14.432 1.00 53.66 88 ASN A CA 1
ATOM 677 C C . ASN A 1 88 ? -16.119 7.192 12.942 1.00 53.66 88 ASN A C 1
ATOM 679 O O . ASN A 1 88 ? -16.762 7.818 12.110 1.00 53.66 88 ASN A O 1
ATOM 683 N N . TYR A 1 89 ? -15.165 6.329 12.585 1.00 47.34 89 TYR A N 1
ATOM 684 C CA . TYR A 1 89 ? -14.845 6.014 11.183 1.00 47.34 89 TYR A CA 1
ATOM 685 C C . TYR A 1 89 ? -15.657 4.836 10.620 1.00 47.34 89 TYR A C 1
ATOM 687 O O . TYR A 1 89 ? -15.544 4.517 9.435 1.00 47.34 89 TYR A O 1
ATOM 695 N N . ARG A 1 90 ? -16.446 4.158 11.465 1.00 44.78 90 ARG A N 1
ATOM 696 C CA . ARG A 1 90 ? -17.288 3.011 11.090 1.00 44.78 90 ARG A CA 1
ATOM 697 C C . ARG A 1 90 ? -18.736 3.401 10.746 1.00 44.78 90 ARG A C 1
ATOM 699 O O . ARG A 1 90 ? -19.471 2.548 10.250 1.00 44.78 90 ARG A O 1
ATOM 706 N N . LYS A 1 91 ? -19.137 4.644 11.012 1.00 41.78 91 LYS A N 1
ATOM 707 C CA . LYS A 1 91 ? -20.438 5.220 10.633 1.00 41.78 91 LYS A CA 1
ATOM 708 C C . LYS A 1 91 ? -20.323 5.960 9.306 1.00 41.78 91 LYS A C 1
ATOM 710 O O . LYS A 1 91 ? -21.317 5.914 8.552 1.00 41.78 91 LYS A O 1
#

Solvent-accessible surface area (backbone atoms only — not comparable to full-atom values): 5885 Å² total; per-residue (Å²): 133,67,61,74,34,89,92,36,50,31,67,80,74,71,54,73,93,58,95,46,49,72,80,35,63,61,50,76,42,85,54,67,58,53,87,81,48,49,65,60,54,50,51,46,52,43,49,37,58,69,42,85,93,56,91,63,50,80,46,72,49,80,47,95,76,76,81,52,59,52,67,71,57,52,63,65,61,40,81,82,67,45,82,72,63,53,63,69,77,74,113

Mean predicted aligned error: 10.72 Å

Organism: Paracoccidioides lutzii (strain ATCC MYA-826 / Pb01) (NCBI:txid502779)